Protein AF-A0AAW2NGU1-F1 (afdb_monomer_lite)

Organism: NCBI:txid2727405

Radius of gyration: 34.67 Å; chains: 1; bounding box: 89×63×78 Å

pLDDT: mean 73.9, std 21.65, range [30.22, 98.06]

Secondary structure (DSSP, 8-state):
-------HHHHHHHHHHHHHHHHHHHHHHHHHHHHHHHHHHHHHHHHHS--------------------S-----------TTSPPPHHHHHHHHHHHHHHHHHS--S-------TTHHHHHHTPPPTT--PPP-

Structure (mmCIF, N/CA/C/O backbone):
data_AF-A0AAW2NGU1-F1
#
_entry.id   AF-A0AAW2NGU1-F1
#
loop_
_atom_site.group_PDB
_atom_site.id
_atom_site.type_symbol
_atom_site.label_atom_id
_atom_site.label_alt_id
_atom_site.label_comp_id
_atom_site.label_asym_id
_atom_site.label_entity_id
_atom_site.label_seq_id
_atom_site.pdbx_PDB_ins_code
_atom_site.Cartn_x
_atom_site.Cartn_y
_atom_site.Cartn_z
_atom_site.occupancy
_atom_site.B_iso_or_equiv
_atom_site.auth_seq_id
_atom_site.auth_comp_id
_atom_site.auth_asym_id
_atom_site.auth_atom_id
_atom_site.pdbx_PDB_model_num
ATOM 1 N N . MET A 1 1 ? -43.452 29.499 13.493 1.00 43.03 1 MET A N 1
ATOM 2 C CA . MET A 1 1 ? -42.410 28.455 13.391 1.00 43.03 1 MET A CA 1
ATOM 3 C C . MET A 1 1 ? -42.141 27.930 14.790 1.00 43.03 1 MET A C 1
ATOM 5 O O . MET A 1 1 ? -41.948 28.745 15.680 1.00 43.03 1 MET A O 1
ATOM 9 N N . LEU A 1 2 ? -42.218 26.614 14.998 1.00 42.22 2 LEU A N 1
ATOM 10 C CA . LEU A 1 2 ? -41.999 25.968 16.295 1.00 42.22 2 LEU A CA 1
ATOM 11 C C . LEU A 1 2 ? -40.485 25.807 16.509 1.00 42.22 2 LEU A C 1
ATOM 13 O O . LEU A 1 2 ? -39.839 25.034 15.805 1.00 42.22 2 LEU A O 1
ATOM 17 N N . THR A 1 3 ? -39.901 26.575 17.423 1.00 45.72 3 THR A N 1
ATOM 18 C CA . THR A 1 3 ? -38.498 26.421 17.817 1.00 45.72 3 THR A CA 1
ATOM 19 C C . THR A 1 3 ? -38.410 25.332 18.879 1.00 45.72 3 THR A C 1
ATOM 21 O O . THR A 1 3 ? -38.706 25.576 20.046 1.00 45.72 3 THR A O 1
ATOM 24 N N . ASN A 1 4 ? -38.008 24.127 18.477 1.00 57.62 4 ASN A N 1
ATOM 25 C CA . ASN A 1 4 ? -37.673 23.043 19.398 1.00 57.62 4 ASN A CA 1
ATOM 26 C C . ASN A 1 4 ? -36.325 23.362 20.067 1.00 57.62 4 ASN A C 1
ATOM 28 O O . ASN A 1 4 ? -35.278 22.877 19.646 1.00 57.62 4 ASN A O 1
ATOM 32 N N . THR A 1 5 ? -36.329 24.234 21.073 1.00 59.12 5 THR A N 1
ATOM 33 C CA . THR A 1 5 ? -35.166 24.462 21.934 1.00 59.12 5 THR A CA 1
ATOM 34 C C . THR A 1 5 ? -35.106 23.321 22.948 1.00 59.12 5 THR A C 1
ATOM 36 O O . THR A 1 5 ? -35.742 23.400 23.996 1.00 59.12 5 THR A O 1
ATOM 39 N N . THR A 1 6 ? -34.400 22.233 22.628 1.00 65.94 6 THR A N 1
ATOM 40 C CA . THR A 1 6 ? -34.123 21.149 23.588 1.00 65.94 6 THR A CA 1
ATOM 41 C C . THR A 1 6 ? -33.424 21.751 24.808 1.00 65.94 6 THR A C 1
ATOM 43 O O . THR A 1 6 ? -32.329 22.312 24.67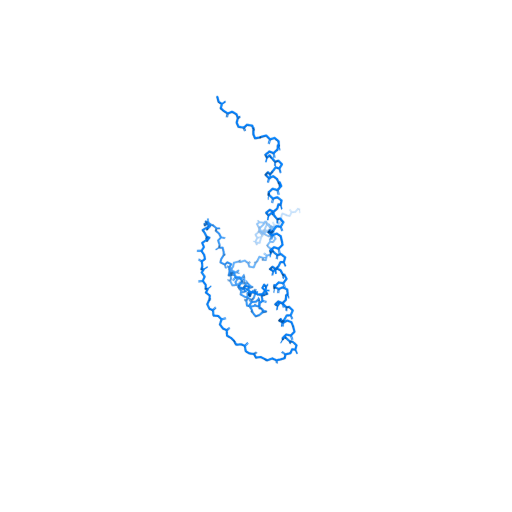7 1.00 65.94 6 THR A O 1
ATOM 46 N N . THR A 1 7 ? -34.079 21.694 25.966 1.00 82.38 7 THR A N 1
ATOM 47 C CA . THR A 1 7 ? -33.611 22.269 27.236 1.00 82.38 7 THR A CA 1
ATOM 48 C C . THR A 1 7 ? -32.237 21.701 27.611 1.00 82.38 7 THR A C 1
ATOM 50 O O . THR A 1 7 ? -31.929 20.550 27.312 1.00 82.38 7 THR A O 1
ATOM 53 N N . LEU A 1 8 ? -31.390 22.489 28.281 1.00 82.50 8 LEU A N 1
ATOM 54 C CA . LEU A 1 8 ? -30.040 22.081 28.710 1.00 82.50 8 LEU A CA 1
ATOM 55 C C . LEU A 1 8 ? -30.033 20.743 29.483 1.00 82.50 8 LEU A C 1
ATOM 57 O O . LEU A 1 8 ? -29.137 19.921 29.305 1.00 82.50 8 LEU A O 1
ATOM 61 N N . GLU A 1 9 ? -31.076 20.485 30.269 1.00 83.19 9 GLU A N 1
ATOM 62 C CA . GLU A 1 9 ? -31.304 19.213 30.966 1.00 83.19 9 GLU A CA 1
ATOM 63 C C . GLU A 1 9 ? -31.443 18.016 30.014 1.00 83.19 9 GLU A C 1
ATOM 65 O O . GLU A 1 9 ? -30.894 16.946 30.275 1.00 83.19 9 GLU A O 1
ATOM 70 N N . GLU A 1 10 ? -32.118 18.194 28.877 1.00 87.56 10 GLU A N 1
ATOM 71 C CA . GLU A 1 10 ? -32.281 17.155 27.859 1.00 87.56 10 GLU A CA 1
ATOM 72 C C . GLU A 1 10 ? -30.938 16.823 27.196 1.00 87.56 10 GLU A C 1
ATOM 74 O O . GLU A 1 10 ? -30.620 15.653 26.977 1.00 87.56 10 GLU A O 1
ATOM 79 N N . GLN A 1 11 ? -30.094 17.831 26.949 1.00 92.69 11 GLN A N 1
ATOM 80 C CA . GLN A 1 11 ? -28.741 17.609 26.428 1.00 92.69 11 GLN A CA 1
ATOM 81 C C . GLN A 1 11 ? -27.873 16.828 27.421 1.00 92.69 11 GLN A C 1
ATOM 83 O O . GLN A 1 11 ? -27.186 15.883 27.029 1.00 92.69 11 GLN A O 1
ATOM 88 N N . ILE A 1 12 ? -27.945 17.163 28.713 1.00 92.38 12 ILE A N 1
ATOM 89 C CA . ILE A 1 12 ? -27.227 16.440 29.773 1.00 92.38 12 ILE A CA 1
ATOM 90 C C . ILE A 1 12 ? -27.724 14.994 29.874 1.00 92.38 12 ILE A C 1
ATOM 92 O O . ILE A 1 12 ? -26.914 14.066 29.972 1.00 92.38 12 ILE A O 1
ATOM 96 N N . ALA A 1 13 ? -29.038 14.773 29.806 1.00 93.56 13 ALA A N 1
ATOM 97 C CA . ALA A 1 13 ? -29.620 13.435 29.820 1.00 93.56 13 ALA A CA 1
ATOM 98 C C . ALA A 1 13 ? -29.173 12.605 28.603 1.00 93.56 13 ALA A C 1
ATOM 100 O O . ALA A 1 13 ? -28.799 11.437 28.752 1.00 93.56 13 ALA A O 1
ATOM 101 N N . ASN A 1 14 ? -29.139 13.213 27.413 1.00 94.62 14 ASN A N 1
ATOM 102 C CA . ASN A 1 14 ? -28.679 12.572 26.182 1.00 94.62 14 ASN A CA 1
ATOM 103 C C . ASN A 1 14 ? -27.189 12.211 26.242 1.00 94.62 14 ASN A C 1
ATOM 105 O O . ASN A 1 14 ? -26.829 11.074 25.935 1.00 94.62 14 ASN A O 1
ATOM 109 N N . LEU A 1 15 ? -26.329 13.121 26.710 1.00 95.88 15 LEU A N 1
ATOM 110 C CA . LEU A 1 15 ? -24.899 12.852 26.905 1.00 95.88 15 LEU A CA 1
ATOM 111 C C . LEU A 1 15 ? -24.661 11.753 27.946 1.00 95.88 15 LEU A C 1
ATOM 113 O O . LEU A 1 15 ? -23.848 10.854 27.731 1.00 95.88 15 LEU A O 1
ATOM 117 N N . THR A 1 16 ? -25.409 11.773 29.049 1.00 95.44 16 THR A N 1
ATOM 118 C CA . THR A 1 16 ? -25.322 10.744 30.095 1.00 95.44 16 THR A CA 1
ATOM 119 C C . THR A 1 16 ? -25.727 9.374 29.552 1.00 95.44 16 THR A C 1
ATOM 121 O O . THR A 1 16 ? -25.055 8.371 29.810 1.00 95.44 16 THR A O 1
ATOM 124 N N . ARG A 1 17 ? -26.789 9.321 28.739 1.00 96.50 17 ARG A N 1
ATOM 125 C CA . ARG A 1 17 ? -27.214 8.100 28.047 1.00 96.50 17 ARG A CA 1
ATOM 126 C C . ARG A 1 17 ? -26.150 7.619 27.060 1.00 96.50 17 ARG A C 1
ATOM 128 O O . ARG A 1 17 ? -25.810 6.440 27.092 1.00 96.50 17 ARG A O 1
ATOM 135 N N . ALA A 1 18 ? -25.606 8.508 26.230 1.00 97.12 18 ALA A N 1
ATOM 136 C CA . ALA A 1 18 ? -24.567 8.178 25.255 1.00 97.12 18 ALA A CA 1
ATOM 137 C C . ALA A 1 18 ? -23.314 7.611 25.937 1.00 97.12 18 ALA A C 1
ATOM 139 O O . ALA A 1 18 ? -22.819 6.558 25.541 1.00 97.12 18 ALA A O 1
ATOM 140 N N . ARG A 1 19 ? -22.869 8.235 27.035 1.00 96.88 19 ARG A N 1
ATOM 141 C CA . ARG A 1 19 ? -21.756 7.735 27.852 1.00 96.88 19 ARG A CA 1
ATOM 142 C C . ARG A 1 19 ? -22.038 6.339 28.404 1.00 96.88 19 ARG A C 1
ATOM 144 O O . ARG A 1 19 ? -21.157 5.487 28.365 1.00 96.88 19 ARG A O 1
ATOM 151 N N . LYS A 1 20 ? -23.252 6.086 28.903 1.00 97.94 20 LYS A N 1
ATOM 152 C CA . LYS A 1 20 ? -23.646 4.768 29.425 1.00 97.94 20 LYS A CA 1
ATOM 153 C C . LYS A 1 20 ? -23.643 3.693 28.336 1.00 97.94 20 LYS A C 1
ATOM 155 O O . LYS A 1 20 ? -23.189 2.582 28.592 1.00 97.94 20 LYS A O 1
ATOM 160 N N . VAL A 1 21 ? -24.151 4.009 27.145 1.00 97.69 21 VAL A N 1
ATOM 161 C CA . VAL A 1 21 ? -24.128 3.090 25.995 1.00 97.69 21 VAL A CA 1
ATOM 162 C C . VAL A 1 21 ? -22.688 2.786 25.587 1.00 97.69 21 VAL A C 1
ATOM 164 O O . VAL A 1 21 ? -22.341 1.619 25.434 1.00 97.69 21 VA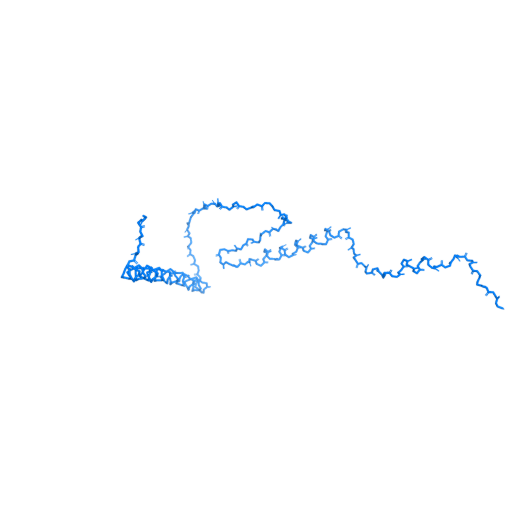L A O 1
ATOM 167 N N . LEU A 1 22 ? -21.841 3.813 25.488 1.00 97.50 22 LEU A N 1
ATOM 168 C CA . LEU A 1 22 ? -20.434 3.648 25.131 1.00 97.50 22 LEU A CA 1
ATOM 169 C C . LEU A 1 22 ? -19.672 2.813 26.169 1.00 97.50 22 LEU A C 1
ATOM 171 O O . LEU A 1 22 ? -18.933 1.915 25.791 1.00 97.50 22 LEU A O 1
ATOM 175 N N . ALA A 1 23 ? -19.900 3.047 27.464 1.00 97.69 23 ALA A N 1
ATOM 176 C CA . ALA A 1 23 ? -19.274 2.268 28.534 1.00 97.69 23 ALA A CA 1
ATOM 177 C C . ALA A 1 23 ? -19.618 0.773 28.442 1.00 97.69 23 ALA A C 1
ATOM 179 O O . ALA A 1 23 ? -18.727 -0.064 28.524 1.00 97.69 23 ALA A O 1
ATOM 180 N N . LYS A 1 24 ? -20.893 0.441 28.191 1.00 98.06 24 LYS A N 1
ATOM 181 C CA . LYS A 1 24 ? -21.313 -0.951 27.967 1.00 98.06 24 LYS A CA 1
ATOM 182 C C . LYS A 1 24 ? -20.668 -1.568 26.727 1.00 98.06 24 LYS A C 1
ATOM 184 O O . LYS A 1 24 ? -20.342 -2.746 26.734 1.00 98.06 24 LYS A O 1
ATOM 189 N N . HIS A 1 25 ? -20.519 -0.789 25.657 1.00 97.94 25 HIS A N 1
ATOM 190 C CA . HIS A 1 25 ? -19.879 -1.271 24.437 1.00 97.94 25 HIS A CA 1
ATOM 191 C C . HIS A 1 25 ? -18.400 -1.601 24.664 1.00 97.94 25 HIS A C 1
ATOM 193 O O . HIS A 1 25 ? -17.942 -2.639 24.204 1.00 97.94 25 HIS A O 1
ATOM 199 N N . VAL A 1 26 ? -17.682 -0.758 25.412 1.00 97.69 26 VAL A N 1
ATOM 200 C CA . VAL A 1 26 ? -16.281 -1.006 25.781 1.00 97.69 26 VAL A CA 1
ATOM 201 C C . VAL A 1 26 ? -16.153 -2.270 26.637 1.00 97.69 26 VAL A C 1
ATOM 203 O O . VAL A 1 26 ? -15.338 -3.125 26.322 1.00 97.69 26 VAL A O 1
ATOM 206 N N . GLU A 1 27 ? -17.007 -2.445 27.650 1.00 97.31 27 GLU A N 1
ATOM 207 C CA . GLU A 1 27 ? -17.009 -3.644 28.509 1.00 97.31 27 GLU A CA 1
ATOM 208 C C . GLU A 1 27 ? -17.266 -4.947 27.718 1.00 97.31 27 GLU A C 1
ATOM 210 O O . GLU A 1 27 ? -16.622 -5.975 27.947 1.00 97.31 27 GLU A O 1
ATOM 215 N N . GLU A 1 28 ? -18.177 -4.904 26.742 1.00 97.56 28 GLU A N 1
ATOM 216 C CA . GLU A 1 28 ? -18.432 -6.022 25.827 1.00 97.56 28 GLU A CA 1
ATOM 217 C C . GLU A 1 28 ? -17.212 -6.314 24.938 1.00 97.56 28 GLU A C 1
ATOM 219 O O . GLU A 1 28 ? -16.815 -7.471 24.787 1.00 97.56 28 GLU A O 1
ATOM 224 N N . GLN A 1 29 ? -16.574 -5.280 24.380 1.00 97.56 29 GLN A N 1
ATOM 225 C CA . GLN A 1 29 ? -15.354 -5.449 23.587 1.00 97.56 29 GLN A CA 1
ATOM 226 C C . GLN A 1 29 ? -14.205 -6.033 24.422 1.00 97.56 29 GLN A C 1
ATOM 228 O O . GLN A 1 29 ? -13.544 -6.961 23.960 1.00 97.56 29 GLN A O 1
ATOM 233 N N . ASP A 1 30 ? -14.011 -5.582 25.661 1.00 97.44 30 ASP A N 1
ATOM 234 C CA . ASP A 1 30 ? -12.998 -6.119 26.582 1.00 97.44 30 ASP A CA 1
ATOM 235 C C . ASP A 1 30 ? -13.253 -7.596 26.923 1.00 97.44 30 ASP A C 1
ATOM 237 O O . ASP A 1 30 ? -12.320 -8.405 27.009 1.00 97.44 30 ASP A O 1
ATOM 241 N N . SER A 1 31 ? -14.524 -7.988 27.044 1.00 96.50 31 SER A N 1
ATOM 242 C CA . SER A 1 31 ? -14.926 -9.389 27.219 1.00 96.50 31 SER A CA 1
ATOM 243 C C . SER A 1 31 ? -14.585 -10.234 25.985 1.00 96.50 31 SER A C 1
ATOM 245 O O . SER A 1 31 ? -14.061 -11.348 26.107 1.00 96.50 31 SER A O 1
ATOM 247 N N . GLN A 1 32 ? -14.814 -9.704 24.779 1.00 97.12 32 GLN A N 1
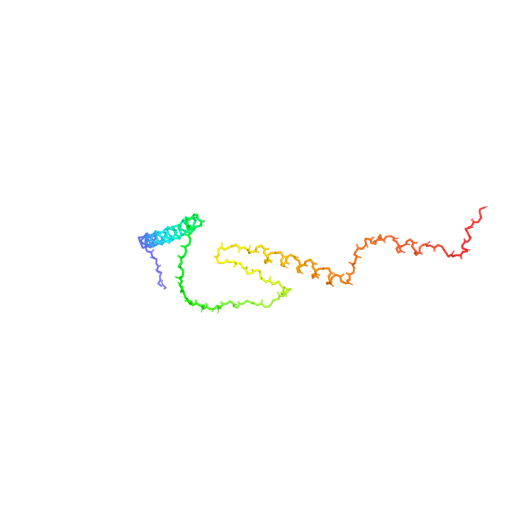ATOM 248 C CA . GLN A 1 32 ? -14.438 -10.367 23.526 1.00 97.12 32 GLN A CA 1
ATOM 249 C C . GLN A 1 32 ? -12.918 -10.486 23.370 1.00 97.12 32 GLN A C 1
ATOM 251 O O . GLN A 1 32 ? -12.430 -11.554 22.993 1.00 97.12 32 GLN A O 1
ATOM 256 N N . ILE A 1 33 ? -12.168 -9.434 23.713 1.00 96.75 33 ILE A N 1
ATOM 257 C CA . ILE A 1 33 ? -10.700 -9.438 23.715 1.00 96.75 33 ILE A CA 1
ATOM 258 C C . ILE A 1 33 ? -10.189 -10.493 24.692 1.00 96.75 33 ILE A C 1
ATOM 260 O O . ILE A 1 33 ? -9.353 -11.307 24.315 1.00 96.75 33 ILE A O 1
ATOM 264 N N . SER A 1 34 ? -10.745 -10.562 25.903 1.00 96.12 34 SER A N 1
ATOM 265 C CA . SER A 1 34 ? -10.370 -11.574 26.900 1.00 96.12 34 SER A CA 1
ATOM 266 C C . SER A 1 34 ? -10.623 -12.999 26.391 1.00 96.12 34 SER A C 1
ATOM 268 O O . SER A 1 34 ? -9.778 -13.884 26.537 1.00 96.12 34 SER A O 1
ATOM 270 N N . LYS A 1 35 ? -11.760 -13.231 25.719 1.00 94.62 35 LYS A N 1
ATOM 271 C CA . LYS A 1 35 ? -12.088 -14.525 25.101 1.00 94.62 35 LYS A CA 1
ATOM 272 C C . LYS A 1 35 ? -11.109 -14.895 23.983 1.00 94.62 35 LYS A C 1
ATOM 274 O O . LYS A 1 35 ? -10.715 -16.056 23.889 1.00 94.62 35 LYS A O 1
ATOM 279 N N . LEU A 1 36 ? -10.728 -13.939 23.137 1.00 94.38 36 LEU A N 1
ATOM 280 C CA . LEU A 1 36 ? -9.736 -14.144 22.077 1.00 94.38 36 LEU A CA 1
ATOM 281 C C . LEU A 1 36 ? -8.335 -14.381 22.650 1.00 94.38 36 LEU A C 1
ATOM 283 O O . LEU A 1 36 ? -7.658 -15.307 22.214 1.00 94.38 36 LEU A O 1
ATOM 287 N N . MET A 1 37 ? -7.936 -13.617 23.667 1.00 93.38 37 MET A N 1
ATOM 288 C CA . MET A 1 37 ? -6.649 -13.760 24.345 1.00 93.38 37 MET A CA 1
ATOM 289 C C . MET A 1 37 ? -6.500 -15.149 24.970 1.00 93.38 37 MET A C 1
ATOM 291 O O . MET A 1 37 ? -5.488 -15.815 24.771 1.00 93.38 37 MET A O 1
ATOM 295 N N . ASN A 1 38 ? -7.548 -15.643 25.636 1.00 91.25 38 ASN A N 1
ATOM 296 C CA . ASN A 1 38 ? -7.561 -17.008 26.156 1.00 91.25 38 ASN A CA 1
ATOM 297 C C . ASN A 1 38 ? -7.407 -18.042 25.035 1.00 91.25 38 ASN A C 1
ATOM 299 O O . ASN A 1 38 ? -6.644 -18.988 25.197 1.00 91.25 38 ASN A O 1
ATOM 303 N N . LYS A 1 39 ? -8.074 -17.876 23.884 1.00 90.75 39 LYS A N 1
ATOM 304 C CA . LYS A 1 39 ? -7.893 -18.790 22.742 1.00 90.75 39 LYS A CA 1
ATOM 305 C C . LYS A 1 39 ? -6.452 -18.798 22.229 1.00 90.75 39 LYS A C 1
ATOM 307 O O . LYS A 1 39 ? -5.943 -19.874 21.950 1.00 90.75 39 LYS A O 1
ATOM 312 N N . ILE A 1 40 ? -5.803 -17.637 22.133 1.00 87.31 40 ILE A N 1
ATOM 313 C CA . ILE A 1 40 ? -4.400 -17.529 21.703 1.00 87.31 40 ILE A CA 1
ATOM 314 C C . ILE A 1 40 ? -3.478 -18.257 22.685 1.00 87.31 40 ILE A C 1
ATOM 316 O O . ILE A 1 40 ? -2.674 -19.075 22.252 1.00 87.31 40 ILE A O 1
ATOM 320 N N . ASN A 1 41 ? -3.644 -18.037 23.991 1.00 83.56 41 ASN A N 1
ATOM 321 C CA . ASN A 1 41 ? -2.831 -18.717 25.004 1.00 83.56 41 ASN A CA 1
ATOM 322 C C . ASN A 1 41 ? -3.019 -20.244 24.959 1.00 83.56 41 ASN A C 1
ATOM 324 O O . ASN A 1 41 ? -2.044 -20.981 24.993 1.00 83.56 41 ASN A O 1
ATOM 328 N N . ASN A 1 42 ? -4.255 -20.728 24.777 1.00 75.88 42 ASN A N 1
ATOM 329 C CA . ASN A 1 42 ? -4.515 -22.163 24.606 1.00 75.88 42 ASN A CA 1
ATOM 330 C C . ASN A 1 42 ? -3.887 -22.734 23.318 1.00 75.88 42 ASN A C 1
ATOM 332 O O . ASN A 1 42 ? -3.540 -23.911 23.285 1.00 75.88 42 ASN A O 1
ATOM 336 N N . ILE A 1 43 ? -3.751 -21.939 22.249 1.00 73.69 43 ILE A N 1
ATOM 337 C CA . ILE A 1 43 ? -3.067 -22.360 21.014 1.00 73.69 43 ILE A CA 1
ATOM 338 C C . ILE A 1 43 ? -1.554 -22.466 21.242 1.00 73.69 43 ILE A C 1
ATOM 340 O O . ILE A 1 43 ? -0.950 -23.427 20.768 1.00 73.69 43 ILE A O 1
ATOM 344 N N . ASP A 1 44 ? -0.956 -21.517 21.964 1.00 60.62 44 ASP A N 1
ATOM 345 C CA . ASP A 1 44 ? 0.480 -21.521 22.278 1.00 60.62 44 ASP A CA 1
ATOM 346 C C . ASP A 1 44 ? 0.841 -22.686 23.225 1.00 60.62 44 ASP A C 1
ATOM 348 O O . ASP A 1 44 ? 1.795 -23.427 22.974 1.00 60.62 44 ASP A O 1
ATOM 352 N N . ASP A 1 45 ? -0.010 -22.961 24.224 1.00 58.84 45 ASP A N 1
ATOM 353 C CA . ASP A 1 45 ? 0.121 -24.120 25.121 1.00 58.84 45 ASP A CA 1
ATOM 354 C C . ASP A 1 45 ? -0.045 -25.466 24.375 1.00 58.84 45 ASP A C 1
ATOM 356 O O . ASP A 1 45 ? 0.732 -26.403 24.589 1.00 58.84 45 ASP A O 1
ATOM 360 N N . ASN A 1 46 ? -0.990 -25.570 23.427 1.00 57.56 46 ASN A N 1
ATOM 361 C CA . ASN A 1 46 ? -1.160 -26.765 22.580 1.00 57.56 46 ASN A CA 1
ATOM 362 C C . ASN A 1 46 ? -0.045 -26.952 21.536 1.00 57.56 46 ASN A C 1
ATOM 364 O O . ASN A 1 46 ? 0.116 -28.052 21.004 1.00 57.56 46 ASN A O 1
ATOM 368 N N . HIS A 1 47 ? 0.736 -25.916 21.222 1.00 50.06 47 HIS A N 1
ATOM 369 C CA . HIS A 1 47 ? 1.912 -26.058 20.361 1.00 50.06 47 HIS A CA 1
ATOM 370 C C . HIS A 1 47 ? 3.131 -26.626 21.111 1.00 50.06 47 HIS A C 1
ATOM 372 O O . HIS A 1 47 ? 4.064 -27.110 20.465 1.00 50.06 47 HIS A O 1
ATOM 378 N N . MET A 1 48 ? 3.103 -26.633 22.452 1.00 49.31 48 MET A N 1
ATOM 379 C CA . MET A 1 48 ? 4.108 -27.269 23.318 1.00 49.31 48 MET A CA 1
ATOM 380 C C . MET A 1 48 ? 3.665 -28.634 23.871 1.00 49.31 48 MET A C 1
ATOM 382 O O . MET A 1 48 ? 4.514 -29.479 24.160 1.00 49.31 48 MET A O 1
ATOM 386 N N . ALA A 1 49 ? 2.360 -28.898 23.970 1.00 46.34 49 ALA A N 1
ATOM 387 C CA . ALA A 1 49 ? 1.812 -30.191 24.378 1.00 46.34 49 ALA A CA 1
ATOM 388 C C . ALA A 1 49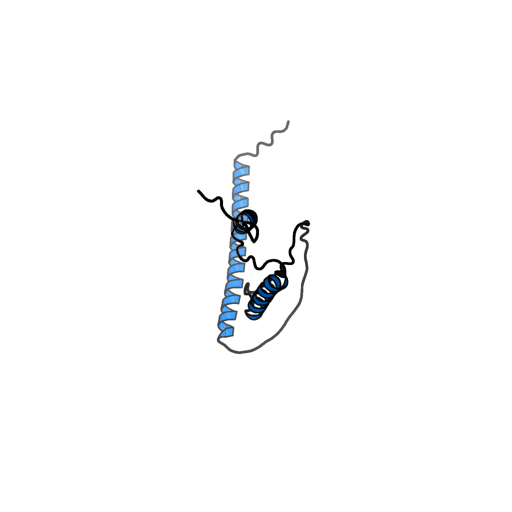 ? 1.169 -30.911 23.183 1.00 46.34 49 ALA A C 1
ATOM 390 O O . ALA A 1 49 ? 0.074 -30.591 22.735 1.00 46.34 49 ALA A O 1
ATOM 391 N N . GLY A 1 50 ? 1.880 -31.899 22.640 1.00 42.66 50 GLY A N 1
ATOM 392 C CA . GLY A 1 50 ? 1.464 -32.616 21.444 1.00 42.66 50 GLY A CA 1
ATOM 393 C C . GLY A 1 50 ? 0.070 -33.264 21.508 1.00 42.66 50 GLY A C 1
ATOM 394 O O . GLY A 1 50 ? -0.226 -34.047 22.404 1.00 42.66 50 GLY A O 1
ATOM 395 N N . LYS A 1 51 ? -0.650 -33.078 20.393 1.00 43.19 51 LYS A N 1
ATOM 396 C CA . LYS A 1 51 ? -1.566 -34.017 19.715 1.00 43.19 51 LYS A CA 1
ATOM 397 C C . LYS A 1 51 ? -3.057 -34.042 20.126 1.00 43.19 51 LYS A C 1
ATOM 399 O O . LYS A 1 51 ? -3.423 -34.502 21.197 1.00 43.19 51 LYS A O 1
ATOM 404 N N . GLN A 1 52 ? -3.858 -33.805 19.074 1.00 42.41 52 GLN A N 1
ATOM 405 C CA . GLN A 1 52 ? -5.133 -34.433 18.665 1.00 42.41 52 GLN A CA 1
ATOM 406 C C . GLN A 1 52 ? -6.485 -33.734 18.934 1.00 42.41 52 GLN A C 1
ATOM 408 O O . GLN A 1 52 ? -6.718 -33.166 19.992 1.00 42.41 52 GLN A O 1
ATOM 413 N N . VAL A 1 53 ? -7.376 -33.958 17.944 1.00 37.56 53 VAL A N 1
ATOM 414 C CA . VAL A 1 53 ? -8.847 -33.764 17.855 1.00 37.56 53 VAL A CA 1
ATOM 415 C C . VAL A 1 53 ? -9.276 -32.387 17.303 1.00 37.56 53 VAL A C 1
ATOM 417 O O . VAL A 1 53 ? -9.102 -31.376 17.966 1.00 37.56 53 VAL A O 1
ATOM 420 N N . GLU A 1 54 ? -9.617 -32.211 16.016 1.00 35.25 54 GLU A N 1
ATOM 421 C CA . GLU A 1 54 ? -10.728 -32.742 15.183 1.00 35.25 54 GLU A CA 1
ATOM 422 C C . GLU A 1 54 ? -12.073 -32.013 15.387 1.00 35.25 54 GLU A C 1
ATOM 424 O O . GLU A 1 54 ? -12.643 -32.044 16.473 1.00 35.25 54 GLU A O 1
ATOM 429 N N . GLY A 1 55 ? -12.591 -31.415 14.300 1.00 34.66 55 GLY A N 1
ATOM 430 C CA . GLY A 1 55 ? -14.030 -31.226 14.080 1.00 34.66 55 GLY A CA 1
ATOM 431 C C . GLY A 1 55 ? -14.562 -29.799 13.863 1.00 34.66 55 GLY A C 1
ATOM 432 O O . GLY A 1 55 ? -14.618 -29.019 14.805 1.00 34.66 55 GLY A O 1
ATOM 433 N N . GLN A 1 56 ? -15.130 -29.603 12.658 1.00 33.66 56 GLN A N 1
ATOM 434 C CA . GLN A 1 56 ? -16.354 -28.829 12.336 1.00 33.66 56 GLN A CA 1
ATOM 435 C C . GLN A 1 56 ? -16.240 -27.305 12.158 1.00 33.66 56 GLN A C 1
ATOM 437 O O . GLN A 1 56 ? -15.538 -26.637 12.905 1.00 33.66 56 GLN A O 1
ATOM 442 N N . ASP A 1 57 ? -16.979 -26.629 11.279 1.00 30.22 57 ASP A N 1
ATOM 443 C CA . ASP A 1 57 ? -17.720 -26.876 10.024 1.00 30.22 57 ASP A CA 1
ATOM 444 C C . ASP A 1 57 ? -18.194 -25.464 9.575 1.00 30.22 57 ASP A C 1
ATOM 446 O O . ASP A 1 57 ? -18.206 -24.557 10.407 1.00 30.22 57 ASP A O 1
ATOM 450 N N . GLU A 1 58 ? -18.521 -25.293 8.289 1.00 39.19 58 GLU A N 1
ATOM 451 C CA . GLU A 1 58 ? -19.262 -24.202 7.596 1.00 39.19 58 GLU A CA 1
ATOM 452 C C . GLU A 1 58 ? -19.629 -22.893 8.365 1.00 39.19 58 GLU A C 1
ATOM 454 O O . GLU A 1 58 ? -20.135 -22.891 9.480 1.00 39.19 58 GLU A O 1
ATOM 459 N N . VAL A 1 59 ? -19.506 -21.681 7.808 1.00 34.91 59 VAL A N 1
ATOM 460 C CA . VAL A 1 59 ? -20.333 -21.150 6.708 1.00 34.91 59 VAL A CA 1
ATOM 461 C C . VAL A 1 59 ? -19.659 -19.891 6.140 1.00 34.91 59 VAL A C 1
ATOM 463 O O . VAL A 1 59 ? -19.422 -18.909 6.849 1.00 34.91 59 VAL A O 1
ATOM 466 N N . GLU A 1 60 ? -19.415 -19.898 4.833 1.00 38.09 60 GLU A N 1
ATOM 467 C CA . GLU A 1 60 ? -19.138 -18.710 4.029 1.00 38.09 60 GLU A CA 1
ATOM 468 C C . GLU A 1 60 ? -20.441 -17.940 3.756 1.00 38.09 60 GLU A C 1
ATOM 470 O O . GLU A 1 60 ? -21.395 -18.501 3.220 1.00 38.09 60 GLU A O 1
ATOM 475 N N . THR A 1 61 ? -20.476 -16.628 4.006 1.00 34.88 61 THR A N 1
ATOM 476 C CA . THR A 1 61 ? -21.379 -15.739 3.256 1.00 34.88 61 THR A CA 1
ATOM 477 C C . THR A 1 61 ? -20.620 -14.533 2.740 1.00 34.88 61 THR A C 1
ATOM 479 O O . THR A 1 61 ? -20.209 -13.640 3.481 1.00 34.88 61 THR A O 1
ATOM 482 N N . SER A 1 62 ? -20.445 -14.574 1.425 1.00 39.06 62 SER A N 1
ATOM 483 C CA . SER A 1 62 ? -19.774 -13.617 0.569 1.00 39.06 62 SER A CA 1
ATOM 484 C C . SER A 1 62 ? -20.460 -12.251 0.484 1.00 39.06 62 SER A C 1
ATOM 486 O O . SER A 1 62 ? -21.677 -12.138 0.376 1.00 39.06 62 SER A O 1
ATOM 488 N N . LEU A 1 63 ? -19.589 -11.243 0.416 1.00 34.00 63 LEU A N 1
ATOM 489 C CA . LEU A 1 63 ? -19.596 -10.090 -0.485 1.00 34.00 63 LEU A CA 1
ATOM 490 C C . LEU A 1 63 ? -20.887 -9.277 -0.675 1.00 34.00 63 LEU A C 1
ATOM 492 O O . LEU A 1 63 ? -21.803 -9.649 -1.406 1.00 34.00 63 LEU A O 1
ATOM 496 N N . LYS A 1 64 ? -20.774 -7.997 -0.307 1.00 37.91 64 LYS A N 1
ATOM 497 C CA . LYS A 1 64 ? -21.158 -6.916 -1.222 1.00 37.91 64 LYS A CA 1
ATOM 498 C C . LYS A 1 64 ? -20.212 -5.726 -1.070 1.00 37.91 64 LYS A C 1
ATOM 500 O O . LYS A 1 64 ? -20.410 -4.869 -0.218 1.00 37.91 64 LYS A O 1
ATOM 505 N N . GLN A 1 65 ? -19.192 -5.659 -1.923 1.00 37.53 65 GLN A N 1
ATOM 506 C CA . GLN A 1 65 ? -18.470 -4.417 -2.195 1.00 37.53 65 GLN A CA 1
ATOM 507 C C . GLN A 1 65 ? -18.459 -4.170 -3.698 1.00 37.53 65 GLN A C 1
ATOM 509 O O . GLN A 1 65 ? -17.731 -4.782 -4.472 1.00 37.53 65 GLN A O 1
ATOM 514 N N . GLN A 1 66 ? -19.343 -3.261 -4.079 1.00 42.31 66 GLN A N 1
ATOM 515 C CA . GLN A 1 66 ? -19.353 -2.563 -5.346 1.00 42.31 66 GLN A CA 1
ATOM 516 C C . GLN A 1 66 ? -18.275 -1.475 -5.261 1.00 42.31 66 GLN A C 1
ATOM 518 O O . GLN A 1 66 ? -18.394 -0.563 -4.444 1.00 42.31 66 GLN A O 1
ATOM 523 N N . SER A 1 67 ? -17.227 -1.549 -6.079 1.00 38.25 67 SER A N 1
ATOM 524 C CA . SER A 1 67 ? -16.389 -0.381 -6.347 1.00 38.25 67 SER A CA 1
ATOM 525 C C . SER A 1 67 ? -15.871 -0.390 -7.780 1.00 38.25 67 SER A C 1
ATOM 527 O O . SER A 1 67 ? -15.570 -1.428 -8.367 1.00 38.25 67 SER A O 1
ATOM 529 N N . ASN A 1 68 ? -15.908 0.813 -8.340 1.00 31.67 68 ASN A N 1
ATOM 530 C CA . ASN A 1 68 ? -15.868 1.122 -9.754 1.00 31.67 68 ASN A CA 1
ATOM 531 C C . ASN A 1 68 ? -14.493 0.904 -10.394 1.00 31.67 68 ASN A C 1
ATOM 533 O O . ASN A 1 68 ? -13.442 0.964 -9.760 1.00 31.67 68 ASN A O 1
ATOM 537 N N . GLU A 1 69 ? -14.566 0.701 -11.702 1.00 42.16 69 GLU A N 1
ATOM 538 C CA . GLU A 1 69 ? -13.491 0.538 -12.668 1.00 42.16 69 GLU A CA 1
ATOM 539 C C . GLU A 1 69 ? -12.537 1.744 -12.705 1.00 42.16 69 GLU A C 1
ATOM 541 O O . GLU A 1 69 ? -12.952 2.864 -13.003 1.00 42.16 69 GLU A O 1
ATOM 546 N N . ARG A 1 70 ? -11.240 1.498 -12.480 1.00 40.19 70 ARG A N 1
ATOM 547 C CA . ARG A 1 70 ? -10.142 1.848 -13.404 1.00 40.19 70 ARG A CA 1
ATOM 548 C C . ARG A 1 70 ? -8.799 1.351 -12.863 1.00 40.19 70 ARG A C 1
ATOM 550 O O . ARG A 1 70 ? -8.490 1.511 -11.691 1.00 40.19 70 ARG A O 1
ATOM 557 N N . GLU A 1 71 ? -8.032 0.746 -13.770 1.00 38.34 71 GLU A N 1
ATOM 558 C CA . GLU A 1 71 ? -6.609 0.390 -13.647 1.00 38.34 71 GLU A CA 1
ATOM 559 C C . GLU A 1 71 ? -6.230 -0.673 -12.605 1.00 38.34 71 GLU A C 1
ATOM 561 O O . GLU A 1 71 ? -5.339 -0.494 -11.779 1.00 38.34 71 GLU A O 1
ATOM 566 N N . ARG A 1 72 ? -6.815 -1.870 -12.715 1.00 39.59 72 ARG A N 1
ATOM 567 C CA . ARG A 1 72 ? -6.181 -3.064 -12.145 1.00 39.59 72 ARG A CA 1
ATOM 568 C C . ARG A 1 72 ? -5.221 -3.655 -13.174 1.00 39.59 72 ARG A C 1
ATOM 570 O O . ARG A 1 72 ? -5.595 -4.520 -13.962 1.00 39.59 72 ARG A O 1
ATOM 577 N N . SER A 1 73 ? -3.952 -3.237 -13.135 1.00 47.66 73 SER A N 1
ATOM 578 C CA . SER A 1 73 ? -2.905 -4.241 -13.370 1.00 47.66 73 SER A CA 1
ATOM 579 C C . SER A 1 73 ? -3.235 -5.417 -12.445 1.00 47.66 73 SER A C 1
ATOM 581 O O . SER A 1 73 ? -3.625 -5.184 -11.303 1.00 47.66 73 SER A O 1
ATOM 583 N N . SER A 1 74 ? -3.243 -6.642 -12.969 1.00 50.22 74 SER A N 1
ATOM 584 C CA . SER A 1 74 ? -3.681 -7.847 -12.255 1.00 50.22 74 SER A CA 1
ATOM 585 C C . SER A 1 74 ? -2.778 -8.114 -11.045 1.00 50.22 74 SER A C 1
ATOM 587 O O . SER A 1 74 ? -1.903 -8.976 -11.089 1.00 50.22 74 SER A O 1
ATOM 589 N N . ILE A 1 75 ? -2.961 -7.362 -9.963 1.00 52.22 75 ILE A N 1
ATOM 590 C CA . ILE A 1 75 ? -2.348 -7.631 -8.675 1.00 52.22 75 ILE A CA 1
ATOM 591 C C . ILE A 1 75 ? -3.034 -8.908 -8.202 1.00 52.22 75 ILE A C 1
ATOM 593 O O . ILE A 1 75 ? -4.199 -8.885 -7.810 1.00 52.22 75 ILE A O 1
ATOM 597 N N . LYS A 1 76 ? -2.342 -10.046 -8.330 1.00 63.31 76 LYS A N 1
ATOM 598 C CA . LYS A 1 76 ? -2.745 -11.280 -7.653 1.00 63.31 76 LYS A CA 1
ATOM 599 C C . LYS A 1 76 ? -2.730 -10.961 -6.163 1.00 63.31 76 LYS A C 1
ATOM 601 O O . LYS A 1 76 ? -1.656 -10.860 -5.577 1.00 63.31 76 LYS A O 1
ATOM 606 N N . GLU A 1 77 ? -3.905 -10.729 -5.591 1.00 64.62 77 GLU A N 1
ATOM 607 C CA . GLU A 1 77 ? -4.048 -10.485 -4.162 1.00 64.62 77 GLU A CA 1
ATOM 608 C C . GLU A 1 77 ? -3.461 -11.669 -3.395 1.00 64.62 77 GLU A C 1
ATOM 610 O O . GLU A 1 77 ? -3.717 -12.840 -3.698 1.00 64.62 77 GLU A O 1
ATOM 615 N N . LEU A 1 78 ? -2.594 -11.352 -2.440 1.00 67.88 78 LEU A N 1
ATOM 616 C CA . LEU A 1 78 ? -1.943 -12.351 -1.621 1.00 67.88 78 LEU A CA 1
ATOM 617 C C . LEU A 1 78 ? -2.965 -12.842 -0.595 1.00 67.88 78 LEU A C 1
ATOM 619 O O . LEU A 1 78 ? -3.429 -12.060 0.231 1.00 67.88 78 LEU A O 1
ATOM 623 N N . GLN A 1 79 ? -3.340 -14.119 -0.652 1.00 70.12 79 GLN A N 1
ATOM 624 C CA . GLN A 1 79 ? -4.214 -14.695 0.369 1.00 70.12 79 GLN A CA 1
ATOM 625 C C . GLN A 1 79 ? -3.460 -14.716 1.698 1.00 70.12 79 GLN A C 1
ATOM 627 O O . GLN A 1 79 ? -2.429 -15.372 1.829 1.00 70.12 79 GLN A O 1
ATOM 632 N N . VAL A 1 80 ? -3.954 -13.951 2.663 1.00 69.69 80 VAL A N 1
ATOM 633 C CA . VAL A 1 80 ? -3.421 -13.923 4.022 1.00 69.69 80 VAL A CA 1
ATOM 634 C C . VAL A 1 80 ? -4.168 -14.986 4.823 1.00 69.69 80 VAL A C 1
ATOM 636 O O . VAL A 1 80 ? -5.392 -15.073 4.742 1.00 69.69 80 VAL A O 1
ATOM 639 N N . SER A 1 81 ? -3.438 -15.819 5.568 1.00 74.25 81 SER A N 1
ATOM 640 C CA . SER A 1 81 ? -4.043 -16.831 6.440 1.00 74.25 81 SER A CA 1
ATOM 641 C C . SER A 1 81 ? -4.941 -16.169 7.490 1.00 74.25 81 SER A C 1
ATOM 643 O O . SER A 1 81 ? -4.726 -15.014 7.857 1.00 74.25 81 SER A O 1
ATOM 645 N N . SER A 1 82 ? -5.905 -16.910 8.043 1.00 67.12 82 SER A N 1
ATOM 646 C CA . SER A 1 82 ? -6.824 -16.416 9.082 1.00 67.12 82 SER A CA 1
ATOM 647 C C . SER A 1 82 ? -6.112 -15.844 10.322 1.00 67.12 82 SER A C 1
ATOM 649 O O . SER A 1 82 ? -6.727 -15.097 11.077 1.00 67.12 82 SER A O 1
ATOM 651 N N . GLY A 1 83 ? -4.830 -16.168 10.531 1.00 76.06 83 GLY A N 1
ATOM 652 C CA . GLY A 1 83 ? -3.972 -15.589 11.573 1.00 76.06 83 GLY A CA 1
ATOM 653 C C . GLY A 1 83 ? -3.219 -14.311 11.175 1.00 76.06 83 GLY A C 1
ATOM 654 O O . GLY A 1 83 ? -2.304 -13.912 11.885 1.00 76.06 83 GLY A O 1
ATOM 655 N N . GLY A 1 84 ? -3.517 -13.696 10.025 1.00 75.94 84 GLY A N 1
ATOM 656 C CA . GLY A 1 84 ? -2.815 -12.500 9.536 1.00 75.94 84 GLY A CA 1
ATOM 657 C C . GLY A 1 84 ? -1.405 -12.768 8.990 1.00 75.94 84 GLY A C 1
ATOM 658 O O . GLY A 1 84 ? -0.704 -11.838 8.597 1.00 75.94 84 GLY A O 1
ATOM 659 N N . LEU A 1 85 ? -0.983 -14.034 8.953 1.00 84.94 85 LEU A N 1
ATOM 660 C CA . LEU A 1 85 ? 0.329 -14.447 8.471 1.00 84.94 85 LEU A CA 1
ATOM 661 C C . LEU A 1 85 ? 0.263 -14.895 7.014 1.00 84.94 85 LEU A C 1
ATOM 663 O O . LEU A 1 85 ? -0.711 -15.494 6.556 1.00 84.94 85 LEU A O 1
ATOM 667 N N . ILE A 1 86 ? 1.345 -14.634 6.295 1.00 86.56 86 ILE A N 1
ATOM 668 C CA . ILE A 1 86 ? 1.525 -15.063 4.914 1.00 86.56 86 ILE A CA 1
ATOM 669 C C . ILE A 1 86 ? 2.414 -16.310 4.924 1.00 86.56 86 ILE A C 1
ATOM 671 O O . ILE A 1 86 ? 3.550 -16.226 5.401 1.00 86.56 86 ILE A O 1
ATOM 675 N N . PRO A 1 87 ? 1.952 -17.453 4.386 1.00 89.81 87 PRO A N 1
ATOM 676 C CA . PRO A 1 87 ? 2.791 -18.633 4.229 1.00 89.81 87 PRO A CA 1
ATOM 677 C C . PRO A 1 87 ? 4.044 -18.326 3.399 1.00 89.81 87 PRO A C 1
ATOM 679 O O . PRO A 1 87 ? 3.973 -17.703 2.336 1.00 89.81 87 PRO A O 1
ATOM 682 N N . ILE A 1 88 ? 5.200 -18.807 3.860 1.00 89.44 88 ILE A N 1
ATOM 683 C CA . ILE A 1 88 ? 6.502 -18.542 3.227 1.00 89.44 88 ILE A CA 1
ATOM 684 C C . ILE A 1 88 ? 6.512 -18.991 1.759 1.00 89.44 88 ILE A C 1
ATOM 686 O O . ILE A 1 88 ? 7.062 -18.298 0.903 1.00 89.44 88 ILE A O 1
ATOM 690 N N . ASP A 1 89 ? 5.874 -20.117 1.443 1.00 91.38 89 ASP A N 1
ATOM 691 C CA . ASP A 1 89 ? 5.841 -20.658 0.080 1.00 91.38 89 ASP A CA 1
ATOM 692 C C . ASP A 1 89 ? 5.012 -19.793 -0.875 1.00 91.38 89 ASP A C 1
ATOM 694 O O . ASP A 1 89 ? 5.383 -19.597 -2.037 1.00 91.38 89 ASP A O 1
ATOM 698 N N . GLN A 1 90 ? 3.934 -19.191 -0.372 1.00 89.88 90 GLN A N 1
ATOM 699 C CA . GLN A 1 90 ? 3.121 -18.253 -1.136 1.00 89.88 90 GLN A CA 1
ATOM 700 C C . GLN A 1 90 ? 3.875 -16.948 -1.392 1.00 89.88 90 GLN A C 1
ATOM 702 O O . GLN A 1 90 ? 3.861 -16.441 -2.515 1.00 89.88 90 GLN A O 1
ATOM 707 N N . LEU A 1 91 ? 4.593 -16.442 -0.385 1.00 91.25 91 LEU A N 1
ATOM 708 C CA . LEU A 1 91 ? 5.446 -15.266 -0.533 1.00 91.25 91 LEU A CA 1
ATOM 709 C C . LEU A 1 91 ? 6.556 -15.508 -1.563 1.00 91.25 91 LEU A C 1
ATOM 711 O O . LEU A 1 91 ? 6.752 -14.690 -2.461 1.00 91.25 91 LEU A O 1
ATOM 715 N N . LYS A 1 92 ? 7.246 -16.652 -1.478 1.00 93.62 92 LYS A N 1
ATOM 716 C CA . LYS A 1 92 ? 8.273 -17.052 -2.452 1.00 93.62 92 LYS A CA 1
ATOM 717 C C . LYS A 1 92 ? 7.708 -17.105 -3.867 1.00 93.62 92 LYS A C 1
ATOM 719 O O . LYS A 1 92 ? 8.295 -16.525 -4.776 1.00 93.62 92 LYS A O 1
ATOM 724 N N . THR A 1 93 ? 6.559 -17.753 -4.044 1.00 93.62 93 THR A N 1
ATOM 725 C CA . THR A 1 93 ? 5.894 -17.877 -5.350 1.00 93.62 93 THR A CA 1
ATOM 726 C C . THR A 1 93 ? 5.493 -16.512 -5.905 1.00 93.62 93 THR A C 1
ATOM 728 O O . THR A 1 93 ? 5.688 -16.242 -7.089 1.00 93.62 93 THR A O 1
ATOM 731 N N . TYR A 1 94 ? 4.979 -15.625 -5.053 1.00 92.50 94 TYR A N 1
ATOM 732 C CA . TYR A 1 94 ? 4.589 -14.275 -5.446 1.00 92.50 94 TYR A CA 1
ATOM 733 C C . TYR A 1 94 ? 5.788 -13.425 -5.877 1.00 92.50 94 TYR A C 1
ATOM 735 O O . TYR A 1 94 ? 5.749 -12.801 -6.940 1.00 92.50 94 TYR A O 1
ATOM 743 N N . ILE A 1 95 ? 6.871 -13.432 -5.093 1.00 92.81 95 ILE A N 1
ATOM 744 C CA . ILE A 1 95 ? 8.111 -12.719 -5.425 1.00 92.81 95 ILE A CA 1
ATOM 745 C C . ILE A 1 95 ? 8.686 -13.260 -6.738 1.00 92.81 95 ILE A C 1
ATOM 747 O O . ILE A 1 95 ? 8.978 -12.478 -7.641 1.00 92.81 95 ILE A O 1
ATOM 751 N N . MET A 1 96 ? 8.777 -14.587 -6.879 1.00 94.25 96 MET A N 1
ATOM 752 C CA . MET A 1 96 ? 9.283 -15.244 -8.087 1.00 94.25 96 MET A CA 1
ATOM 753 C C . MET A 1 96 ? 8.457 -14.866 -9.322 1.00 94.25 96 MET A C 1
ATOM 755 O O . MET A 1 96 ? 9.008 -14.403 -10.317 1.00 94.25 96 MET A O 1
ATOM 759 N N . GLY A 1 97 ? 7.129 -14.992 -9.241 1.00 91.44 97 GLY A N 1
ATOM 760 C CA . GLY A 1 97 ? 6.226 -14.654 -10.340 1.00 91.44 97 GLY A CA 1
ATOM 761 C C . GLY A 1 97 ? 6.256 -13.169 -10.699 1.00 91.44 97 GLY A C 1
ATOM 762 O O . GLY A 1 97 ? 6.160 -12.822 -11.873 1.00 91.44 97 GLY A O 1
ATOM 763 N N . THR A 1 98 ? 6.450 -12.286 -9.715 1.00 89.25 98 THR A N 1
ATOM 764 C CA . THR A 1 98 ? 6.592 -10.842 -9.952 1.00 89.25 98 THR A CA 1
ATOM 765 C C . THR A 1 98 ? 7.893 -10.529 -10.683 1.00 89.25 98 THR A C 1
ATOM 767 O O . THR A 1 98 ? 7.870 -9.802 -11.674 1.00 89.25 98 THR A O 1
ATOM 770 N N . ILE A 1 99 ? 9.019 -11.094 -10.237 1.00 89.50 99 ILE A N 1
ATOM 771 C CA . ILE A 1 99 ? 10.319 -10.921 -10.900 1.00 89.50 99 ILE A CA 1
ATOM 772 C C . ILE A 1 99 ? 10.245 -11.446 -12.334 1.00 89.50 99 ILE A C 1
ATOM 774 O O . ILE A 1 99 ? 10.625 -10.737 -13.263 1.00 89.50 99 ILE A O 1
ATOM 778 N N . GLN A 1 100 ? 9.699 -12.647 -12.522 1.00 89.75 100 GLN A N 1
ATOM 779 C CA . GLN A 1 100 ? 9.560 -13.261 -13.835 1.00 89.75 100 GLN A CA 1
ATOM 780 C C . GLN A 1 100 ? 8.638 -12.447 -14.749 1.00 89.75 100 GLN A C 1
ATOM 782 O O . GLN A 1 100 ? 8.998 -12.174 -15.885 1.00 89.75 100 GLN A O 1
ATOM 787 N N . ASN A 1 101 ? 7.501 -11.955 -14.253 1.00 84.31 101 ASN A N 1
ATOM 788 C CA . ASN A 1 101 ? 6.615 -11.093 -15.035 1.00 84.31 101 ASN A CA 1
ATOM 789 C C . ASN A 1 101 ? 7.293 -9.779 -15.454 1.00 84.31 101 ASN A C 1
ATOM 791 O O . ASN A 1 101 ? 7.091 -9.318 -16.576 1.00 84.31 101 ASN A O 1
ATOM 795 N N . LYS A 1 102 ? 8.109 -9.179 -14.579 1.00 83.06 102 LYS A N 1
ATOM 796 C CA . LYS A 1 102 ? 8.880 -7.975 -14.914 1.00 83.06 102 LYS A CA 1
ATOM 797 C C . LYS A 1 102 ? 10.009 -8.268 -15.892 1.00 83.06 102 LYS A C 1
ATOM 799 O O . LYS A 1 102 ? 10.299 -7.406 -16.706 1.00 83.06 102 LYS A O 1
ATOM 804 N N . LEU A 1 103 ? 10.611 -9.452 -15.841 1.00 78.00 103 LEU A N 1
ATOM 805 C CA . LEU A 1 103 ? 11.657 -9.867 -16.769 1.00 78.00 103 LEU A CA 1
ATOM 806 C C . LEU A 1 103 ? 11.081 -10.213 -18.152 1.00 78.00 103 LEU A C 1
ATOM 808 O O . LEU A 1 103 ? 11.507 -9.643 -19.152 1.00 78.00 103 LEU A O 1
ATOM 812 N N . ASP A 1 104 ? 10.061 -11.068 -18.198 1.00 71.69 104 ASP A N 1
ATOM 813 C CA . ASP A 1 104 ? 9.420 -11.550 -19.428 1.00 71.69 104 ASP A CA 1
ATOM 814 C C . ASP A 1 104 ? 8.563 -10.455 -20.094 1.00 71.69 104 ASP A C 1
ATOM 816 O O . ASP A 1 104 ? 8.537 -10.320 -21.321 1.00 71.69 104 ASP A O 1
ATOM 820 N N . GLY A 1 105 ? 7.907 -9.608 -19.290 1.00 62.25 105 GLY A N 1
ATOM 821 C CA . GLY A 1 105 ? 7.192 -8.410 -19.741 1.00 62.25 105 GLY A CA 1
ATOM 822 C C . GLY A 1 105 ? 8.116 -7.241 -20.105 1.00 62.25 105 GLY A C 1
ATOM 823 O O . GLY A 1 105 ? 7.712 -6.346 -20.847 1.00 62.25 105 GLY A O 1
ATOM 824 N N . SER A 1 106 ? 9.378 -7.267 -19.663 1.00 57.50 106 SER A N 1
ATOM 825 C CA . SER A 1 106 ? 10.442 -6.362 -20.118 1.00 57.50 106 SER A CA 1
ATOM 826 C C . SER A 1 106 ? 11.083 -6.873 -21.414 1.00 57.50 106 SER A C 1
ATOM 828 O O . SER A 1 106 ? 12.294 -6.801 -21.616 1.00 57.50 106 SER A O 1
ATOM 830 N N . SER A 1 107 ? 10.269 -7.325 -22.366 1.00 58.09 107 SER A N 1
ATOM 831 C CA . SER A 1 107 ? 10.716 -7.604 -23.738 1.00 58.09 107 SER A CA 1
ATOM 832 C C . SER A 1 107 ? 11.051 -6.317 -24.518 1.00 58.09 107 SER A C 1
ATOM 834 O O . SER A 1 107 ? 11.401 -6.360 -25.698 1.00 58.09 107 SER A O 1
ATOM 836 N N . LYS A 1 108 ? 10.952 -5.142 -23.884 1.00 62.25 108 LYS A N 1
ATOM 837 C CA . LYS A 1 108 ? 11.234 -3.838 -24.483 1.00 62.25 108 LYS A CA 1
ATOM 838 C C . LYS A 1 108 ? 12.122 -3.028 -23.546 1.00 62.25 108 LYS A C 1
ATOM 840 O O . LYS A 1 108 ? 11.679 -2.568 -22.504 1.00 62.25 108 LYS A O 1
ATOM 845 N N . SER A 1 109 ? 13.345 -2.789 -24.003 1.00 60.53 109 SER A N 1
ATOM 846 C CA . SER A 1 109 ? 14.324 -1.893 -23.393 1.00 60.53 109 SER A CA 1
ATOM 847 C C . SER A 1 109 ? 14.980 -2.458 -22.133 1.00 60.53 109 SER A C 1
ATOM 849 O O . SER A 1 109 ? 14.674 -2.075 -21.006 1.00 60.53 109 SER A O 1
ATOM 851 N N . SER A 1 110 ? 16.023 -3.272 -22.341 1.00 61.25 110 SER A N 1
ATOM 852 C CA . SER A 1 110 ? 17.231 -3.029 -21.553 1.00 61.25 110 SER A CA 1
ATOM 853 C C . SER A 1 110 ? 17.522 -1.544 -21.741 1.00 61.25 110 SER A C 1
ATOM 855 O O . SER A 1 110 ? 17.930 -1.128 -22.825 1.00 61.25 110 SER A O 1
ATOM 857 N N . MET A 1 111 ? 17.165 -0.728 -20.749 1.00 62.72 111 MET A N 1
ATOM 858 C CA . MET A 1 111 ? 17.430 0.702 -20.754 1.00 62.72 111 MET A CA 1
ATOM 859 C C . MET A 1 111 ? 18.937 0.868 -20.552 1.00 62.72 111 MET A C 1
ATOM 861 O O . MET A 1 111 ? 19.399 1.364 -19.528 1.00 62.72 111 MET A O 1
ATOM 865 N N . THR A 1 112 ? 19.740 0.395 -21.504 1.00 72.19 1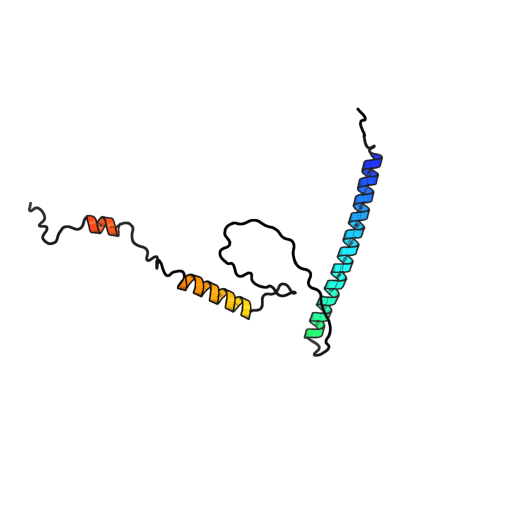12 THR A N 1
ATOM 866 C CA . THR A 1 112 ? 21.130 0.795 -21.607 1.00 72.19 112 THR A CA 1
ATOM 867 C C . THR A 1 112 ? 21.095 2.294 -21.783 1.00 72.19 112 THR A C 1
ATOM 869 O O . THR A 1 112 ? 20.562 2.796 -22.778 1.00 72.19 112 THR A O 1
ATOM 872 N N . TYR A 1 113 ? 21.598 2.997 -20.771 1.00 78.12 113 TYR A N 1
ATOM 873 C CA . TYR A 1 113 ? 21.707 4.443 -20.768 1.00 78.12 113 TYR A CA 1
ATOM 874 C C . TYR A 1 113 ? 22.367 4.887 -22.073 1.00 78.12 113 TYR A C 1
ATOM 876 O O . TYR A 1 113 ? 23.572 4.734 -22.283 1.00 78.12 113 TYR A O 1
ATOM 884 N N . THR A 1 114 ? 21.545 5.399 -22.981 1.00 75.81 114 THR A N 1
ATOM 885 C CA . THR A 1 114 ? 22.018 5.945 -24.241 1.00 75.81 114 THR A CA 1
ATOM 886 C C . THR A 1 114 ? 22.400 7.380 -23.950 1.00 75.81 114 THR A C 1
ATOM 888 O O . THR A 1 114 ? 21.549 8.188 -23.577 1.00 75.81 114 THR A O 1
ATOM 891 N N . LYS A 1 115 ? 23.695 7.699 -24.058 1.00 84.31 115 LYS A N 1
ATOM 892 C CA . LYS A 1 115 ? 24.165 9.067 -23.824 1.00 84.31 115 LYS A CA 1
ATOM 893 C C . LYS A 1 115 ? 23.390 10.010 -24.760 1.00 84.31 115 LYS A C 1
ATOM 895 O O . LYS A 1 115 ? 23.403 9.776 -25.970 1.00 84.31 115 LYS A O 1
ATOM 900 N N . PRO A 1 116 ? 22.788 11.102 -24.253 1.00 80.75 116 PRO A N 1
ATOM 901 C CA . PRO A 1 116 ? 21.962 12.006 -25.066 1.00 80.75 116 PRO A CA 1
ATOM 902 C C . PRO A 1 116 ? 22.748 12.690 -26.196 1.00 80.75 116 PRO A C 1
ATOM 904 O O . PRO A 1 116 ? 22.171 13.249 -27.125 1.00 80.75 116 PRO A O 1
ATOM 907 N N . TYR A 1 117 ? 24.079 12.648 -26.129 1.00 86.81 117 TYR A N 1
ATOM 908 C CA . TYR A 1 117 ? 24.970 13.248 -27.115 1.00 86.81 117 TYR A CA 1
ATOM 909 C C . TYR A 1 117 ? 25.418 12.283 -28.214 1.00 86.81 117 TYR A C 1
ATOM 911 O O . TYR A 1 117 ? 25.992 12.750 -29.191 1.00 86.81 117 TYR A O 1
ATOM 919 N N . THR A 1 118 ? 25.169 10.973 -28.104 1.00 86.69 118 THR A N 1
ATOM 920 C CA . THR A 1 118 ? 25.647 9.996 -29.100 1.00 86.69 118 THR A CA 1
ATOM 921 C C . THR A 1 118 ? 25.104 10.308 -30.492 1.00 86.69 118 THR A C 1
ATOM 923 O O . THR A 1 118 ? 25.862 10.345 -31.455 1.00 86.69 118 THR A O 1
ATOM 926 N N . GLU A 1 119 ? 23.810 10.606 -30.595 1.00 85.94 119 GLU A N 1
ATOM 927 C CA . GLU A 1 119 ? 23.175 10.967 -31.864 1.00 85.94 119 GLU A CA 1
ATOM 928 C C . GLU A 1 119 ? 23.727 12.288 -32.420 1.00 85.94 119 GLU A C 1
ATOM 930 O O . GLU A 1 119 ? 24.107 12.366 -33.585 1.00 85.94 119 GLU A O 1
ATOM 935 N N . ARG A 1 120 ? 23.889 13.306 -31.562 1.00 89.81 120 ARG A N 1
ATOM 936 C CA . ARG A 1 120 ? 24.465 14.605 -31.952 1.00 89.81 120 ARG A CA 1
ATOM 937 C C . ARG A 1 120 ? 25.903 14.474 -32.461 1.00 89.81 120 ARG A C 1
ATOM 939 O O . ARG A 1 120 ? 26.255 15.106 -33.448 1.00 89.81 120 ARG A O 1
ATOM 946 N N . ILE A 1 121 ? 26.724 13.647 -31.812 1.00 89.31 121 ILE A N 1
ATOM 947 C CA . ILE A 1 121 ? 28.114 13.383 -32.214 1.00 89.31 121 ILE A CA 1
ATOM 948 C C . ILE A 1 121 ? 28.154 12.624 -33.541 1.00 89.31 121 ILE A C 1
ATOM 950 O O . ILE A 1 121 ? 28.942 12.974 -34.416 1.00 89.31 121 ILE A O 1
ATOM 954 N N . ASN A 1 122 ? 27.292 11.619 -33.713 1.00 87.12 122 ASN A N 1
ATOM 955 C CA . ASN A 1 122 ? 27.199 10.877 -34.969 1.00 87.12 122 ASN A CA 1
ATOM 956 C C . ASN A 1 122 ? 26.799 11.791 -36.135 1.00 87.12 122 ASN A C 1
ATOM 958 O O . ASN A 1 122 ? 27.360 11.655 -37.218 1.00 87.12 122 ASN A O 1
ATOM 962 N N . ASN A 1 123 ? 25.912 12.761 -35.899 1.00 88.00 123 ASN A N 1
ATOM 963 C CA . ASN A 1 123 ? 25.501 13.747 -36.903 1.00 88.00 123 A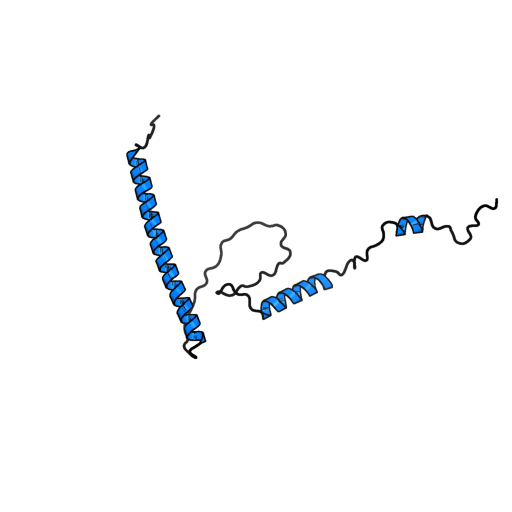SN A CA 1
ATOM 964 C C . ASN A 1 123 ? 26.601 14.767 -37.247 1.00 88.00 123 ASN A C 1
ATOM 966 O O . ASN A 1 123 ? 26.601 15.316 -38.343 1.00 88.00 123 ASN A O 1
ATOM 970 N N . LEU A 1 124 ? 27.542 15.020 -36.333 1.00 88.25 124 LEU A N 1
ATOM 971 C CA . LEU A 1 124 ? 28.717 15.871 -36.569 1.00 88.25 124 LEU A CA 1
ATOM 972 C C . LEU A 1 124 ? 29.903 15.103 -37.166 1.00 88.25 124 LEU A C 1
ATOM 974 O O . LEU A 1 124 ? 30.946 15.696 -37.449 1.00 88.25 124 LEU A O 1
ATOM 978 N N . LYS A 1 125 ? 29.786 13.781 -37.326 1.00 89.81 125 LYS A N 1
ATOM 979 C CA . LYS A 1 125 ? 30.869 12.962 -37.855 1.00 89.81 125 LYS A CA 1
ATOM 980 C C . LYS A 1 125 ? 31.110 13.331 -39.316 1.00 89.81 125 LYS A C 1
ATOM 982 O O . LYS A 1 125 ? 30.227 13.202 -40.159 1.00 89.81 125 LYS A O 1
ATOM 987 N N . MET A 1 126 ? 32.335 13.750 -39.612 1.00 91.44 126 MET A N 1
ATOM 988 C CA . MET A 1 126 ? 32.736 14.053 -40.981 1.00 91.44 126 MET A CA 1
ATOM 989 C C . MET A 1 126 ? 32.679 12.794 -41.852 1.00 91.44 126 MET A C 1
ATOM 991 O O . MET A 1 126 ? 32.975 11.686 -41.389 1.00 91.44 126 MET A O 1
ATOM 995 N N . SER A 1 127 ? 32.299 12.964 -43.119 1.00 87.56 127 SER A N 1
ATOM 996 C CA . SER A 1 127 ? 32.239 11.870 -44.086 1.00 87.56 127 SER A CA 1
ATOM 997 C C . SER A 1 127 ? 33.603 11.207 -44.255 1.00 87.56 127 SER A C 1
ATOM 999 O O . SER A 1 127 ? 34.653 11.842 -44.107 1.00 87.56 127 SER A O 1
ATOM 1001 N N . ILE A 1 128 ? 33.590 9.921 -44.609 1.00 87.12 128 ILE A N 1
ATOM 1002 C CA . ILE A 1 128 ? 34.818 9.214 -44.965 1.00 87.12 128 ILE A CA 1
ATOM 1003 C C . ILE A 1 128 ? 35.466 9.967 -46.145 1.00 87.12 128 ILE A C 1
ATOM 1005 O O . ILE A 1 128 ? 34.814 10.224 -47.154 1.00 87.12 128 ILE A O 1
ATOM 1009 N N . GLY A 1 129 ? 36.709 10.423 -45.976 1.00 89.19 129 GLY A N 1
ATOM 1010 C CA . GLY A 1 129 ? 37.406 11.247 -46.973 1.00 89.19 129 GLY A CA 1
ATOM 1011 C C . GLY A 1 129 ? 37.299 12.765 -46.790 1.00 89.19 129 GLY A C 1
ATOM 1012 O O . GLY A 1 129 ? 37.774 13.499 -47.653 1.00 89.19 129 GLY A O 1
ATOM 1013 N N . TYR A 1 130 ? 36.730 13.266 -45.687 1.00 91.06 130 TYR A N 1
ATOM 1014 C CA . TYR A 1 130 ? 36.850 14.689 -45.367 1.00 91.06 130 TYR A CA 1
ATOM 1015 C C . TYR A 1 130 ? 38.321 15.081 -45.189 1.00 91.06 130 TYR A C 1
ATOM 1017 O O . TYR A 1 130 ? 39.010 14.570 -44.303 1.00 91.06 130 TYR A O 1
ATOM 1025 N N . GLN A 1 131 ? 38.783 16.016 -46.017 1.00 90.62 131 GLN A N 1
ATOM 1026 C CA . GLN A 1 131 ? 40.094 16.629 -45.881 1.00 90.62 131 GLN A CA 1
ATOM 1027 C C . GLN A 1 131 ? 39.925 18.012 -45.239 1.00 90.62 131 GLN A C 1
ATOM 1029 O O . GLN A 1 131 ? 39.314 18.887 -45.855 1.00 90.62 131 GLN A O 1
ATOM 1034 N N . PRO A 1 132 ? 40.444 18.235 -44.019 1.00 88.75 132 PRO A N 1
ATOM 1035 C CA . PRO A 1 132 ? 40.372 19.543 -43.387 1.00 88.75 132 PRO A CA 1
ATOM 1036 C C . PRO A 1 132 ? 41.137 20.599 -44.209 1.00 88.75 132 PRO A C 1
ATOM 1038 O O . PRO A 1 132 ? 42.116 20.253 -44.885 1.00 88.75 132 PRO A O 1
ATOM 1041 N N . PRO A 1 133 ? 40.711 21.877 -44.164 1.00 88.81 133 PRO A N 1
ATOM 1042 C CA . PRO A 1 133 ? 41.398 22.962 -44.854 1.00 88.81 133 PRO A CA 1
ATOM 1043 C C . PRO A 1 133 ? 42.872 23.022 -44.455 1.00 88.81 133 PRO A C 1
ATOM 1045 O O . PRO A 1 133 ? 43.211 22.924 -43.275 1.00 88.81 133 PRO A O 1
ATOM 1048 N N . LYS A 1 134 ? 43.746 23.169 -45.451 1.00 87.12 134 LYS A N 1
ATOM 1049 C CA . LYS A 1 134 ? 45.172 23.400 -45.226 1.00 87.12 134 LYS A CA 1
ATOM 1050 C C . LYS A 1 134 ? 45.375 24.906 -45.072 1.00 87.12 134 LYS A C 1
ATOM 1052 O O . LYS A 1 134 ? 44.899 25.656 -45.922 1.00 87.12 134 LYS A O 1
ATOM 1057 N N . PHE A 1 135 ? 46.007 25.303 -43.974 1.00 80.25 135 PHE A N 1
ATOM 1058 C CA . PHE A 1 135 ? 46.449 26.675 -43.731 1.00 80.25 135 PHE A CA 1
ATOM 1059 C C . PHE A 1 135 ? 47.775 26.938 -44.441 1.00 80.25 135 PHE A C 1
ATOM 1061 O O . PHE A 1 135 ? 48.578 25.978 -44.534 1.00 80.25 135 PHE A O 1
#

Sequence (135 aa):
MLTNTTTLEEQIANLTRARKVLAKHVEEQDSQISKLMNKINNIDDNHMAGKQVEGQDEVETSLKQQSNERERSSIKELQVSSGGLIPIDQLKTYIMGTIQNKLDGSSKSSMTYTKPYTERINNLKMSIGYQPPKF

Foldseek 3Di:
DDDPPCDPVNVVVVVVVVVVVVVVVVVVVVVVVVVVVVVVVVVVVDVVPDDDDDDDDDDDDDDDDDDDDDDDPPPPDQDQPPVRHGDPVSVVVNVVVVVVCCVVVPPDDPPPPDPPCPVVVVVVDDDDPDDDDDD